Protein AF-A0A1X7U1K7-F1 (afdb_monomer_lite)

pLDDT: mean 78.01, std 14.23, range [51.06, 95.06]

Structure (mmCIF, N/CA/C/O backbone):
data_AF-A0A1X7U1K7-F1
#
_entry.id   AF-A0A1X7U1K7-F1
#
loop_
_atom_site.group_PDB
_atom_site.id
_atom_site.type_symbol
_atom_site.label_atom_id
_atom_site.label_alt_id
_atom_site.label_comp_id
_atom_site.label_asym_id
_atom_site.label_entity_id
_atom_site.label_seq_id
_atom_site.pdbx_PDB_ins_code
_atom_site.Cartn_x
_atom_site.Cartn_y
_atom_site.Cartn_z
_atom_site.occupancy
_atom_site.B_iso_or_equiv
_atom_site.auth_seq_id
_atom_site.auth_comp_id
_atom_site.auth_asym_id
_atom_site.auth_atom_id
_atom_site.pdbx_PDB_model_num
ATOM 1 N N . MET A 1 1 ? -5.487 13.897 -62.830 1.00 53.59 1 MET A N 1
ATOM 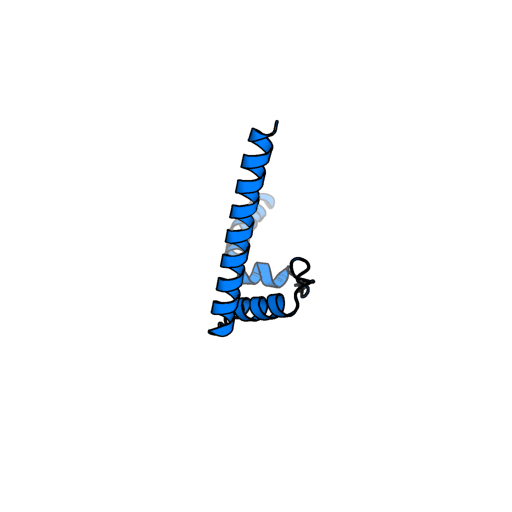2 C CA . MET A 1 1 ? -5.000 12.515 -62.583 1.00 53.59 1 MET A CA 1
ATOM 3 C C . MET A 1 1 ? -4.072 12.357 -61.366 1.00 53.59 1 MET A C 1
ATOM 5 O O . MET A 1 1 ? -3.952 11.242 -60.882 1.00 53.59 1 MET A O 1
ATOM 9 N N . VAL A 1 2 ? -3.475 13.419 -60.804 1.00 51.97 2 VAL A N 1
ATOM 10 C CA . VAL A 1 2 ? -2.530 13.318 -59.662 1.00 51.97 2 VAL A CA 1
ATOM 11 C C . VAL A 1 2 ? -3.221 13.027 -58.311 1.00 51.97 2 VAL A C 1
ATOM 13 O O . VAL A 1 2 ? -2.720 12.245 -57.507 1.00 51.97 2 VAL A O 1
ATOM 16 N N . GLY A 1 3 ? -4.428 13.563 -58.084 1.00 54.09 3 GLY A N 1
ATOM 17 C CA . GLY A 1 3 ? -5.166 13.387 -56.821 1.00 54.09 3 GLY A CA 1
ATOM 18 C C . GLY A 1 3 ? -5.653 11.956 -56.534 1.00 54.09 3 GLY A C 1
ATOM 19 O O . GLY A 1 3 ? -5.682 11.536 -55.379 1.00 54.09 3 GLY A O 1
ATOM 20 N N . GLN A 1 4 ? -5.977 11.165 -57.566 1.00 55.75 4 GLN A N 1
ATOM 21 C CA . GLN A 1 4 ? -6.359 9.754 -57.384 1.00 55.75 4 GLN A CA 1
ATOM 22 C C . GLN A 1 4 ? -5.158 8.867 -57.012 1.00 55.75 4 GLN A C 1
ATOM 24 O O . GLN A 1 4 ? -5.318 7.886 -56.286 1.00 55.75 4 GLN A O 1
ATOM 29 N N . TYR A 1 5 ? -3.952 9.228 -57.459 1.00 52.19 5 TYR A N 1
ATOM 30 C CA . TYR A 1 5 ? -2.722 8.489 -57.169 1.00 52.19 5 TYR A CA 1
ATOM 31 C C . TYR A 1 5 ? -2.250 8.720 -55.723 1.00 52.19 5 TYR A C 1
ATOM 33 O O . TYR A 1 5 ? -1.904 7.768 -55.025 1.00 52.19 5 TYR A O 1
ATOM 41 N N . LEU A 1 6 ? -2.366 9.958 -55.221 1.00 51.06 6 LEU A N 1
ATOM 42 C CA . LEU A 1 6 ? -2.116 10.294 -53.810 1.00 51.06 6 LEU A CA 1
ATOM 43 C C . LEU A 1 6 ? -3.070 9.55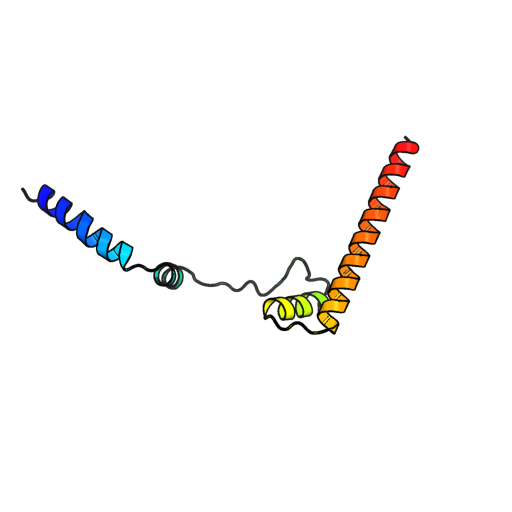0 -52.855 1.00 51.06 6 LEU A C 1
ATOM 45 O O . LEU A 1 6 ? -2.638 9.025 -51.829 1.00 51.06 6 LEU A O 1
ATOM 49 N N . LYS A 1 7 ? -4.348 9.395 -53.233 1.00 56.31 7 LYS A N 1
ATOM 50 C CA . LYS A 1 7 ? -5.347 8.620 -52.468 1.00 56.31 7 LYS A CA 1
ATOM 51 C C . LYS A 1 7 ? -4.990 7.127 -52.358 1.00 56.31 7 LYS A C 1
ATOM 53 O O . LYS A 1 7 ? -5.323 6.478 -51.368 1.00 56.31 7 LYS A O 1
ATOM 58 N N . LYS A 1 8 ? -4.276 6.587 -53.353 1.00 59.41 8 LYS A N 1
ATOM 59 C CA . LYS A 1 8 ? -3.817 5.187 -53.416 1.00 59.41 8 LYS A CA 1
ATOM 60 C C . LYS A 1 8 ? -2.540 4.948 -52.598 1.00 59.41 8 LYS A C 1
ATOM 62 O O . LYS A 1 8 ? -2.429 3.914 -51.942 1.00 59.41 8 LYS A O 1
ATOM 67 N N . ILE A 1 9 ? -1.618 5.918 -52.597 1.00 57.56 9 ILE A N 1
ATOM 68 C CA . ILE A 1 9 ? -0.407 5.917 -51.754 1.00 57.56 9 ILE A CA 1
ATOM 69 C C . ILE A 1 9 ? -0.785 6.018 -50.268 1.00 57.56 9 ILE A C 1
ATOM 71 O O . ILE A 1 9 ? -0.180 5.350 -49.431 1.00 57.56 9 ILE A O 1
ATOM 75 N N . SER A 1 10 ? -1.838 6.777 -49.952 1.00 59.38 10 SER A N 1
ATOM 76 C CA . SER A 1 10 ? -2.289 7.024 -48.581 1.00 59.38 10 SER A CA 1
ATOM 77 C C . SER A 1 10 ? -2.684 5.742 -47.835 1.00 59.38 10 SER A C 1
ATOM 79 O O . SER A 1 10 ? -2.104 5.446 -46.801 1.00 59.38 10 SER A O 1
ATOM 81 N N . ASN A 1 11 ? -3.580 4.900 -48.355 1.00 63.75 11 ASN A N 1
ATOM 82 C CA . ASN A 1 11 ? -4.131 3.812 -47.530 1.00 63.75 11 ASN A CA 1
ATOM 83 C C . ASN A 1 11 ? -3.188 2.624 -47.291 1.00 63.75 11 ASN A C 1
ATOM 85 O O . ASN A 1 11 ? -3.196 2.051 -46.201 1.00 63.75 11 ASN A O 1
ATOM 89 N N . LYS A 1 12 ? -2.390 2.220 -48.288 1.00 70.62 12 LYS A N 1
ATOM 90 C CA . LYS A 1 12 ? -1.500 1.054 -48.149 1.00 70.62 12 LYS A CA 1
ATOM 91 C C . LYS A 1 12 ? -0.298 1.385 -47.267 1.00 70.62 12 LYS A C 1
ATOM 93 O O . LYS A 1 12 ? 0.001 0.634 -46.346 1.00 70.62 12 LYS A O 1
ATOM 98 N N . LEU A 1 13 ? 0.339 2.531 -47.514 1.00 68.19 13 LEU A N 1
ATOM 99 C CA . LEU A 1 13 ? 1.501 2.977 -46.748 1.00 68.19 13 LEU A CA 1
ATOM 100 C C . LEU A 1 13 ? 1.124 3.310 -45.296 1.00 68.19 13 LEU A C 1
ATOM 102 O O . LEU A 1 13 ? 1.848 2.930 -44.377 1.00 68.19 13 LEU A O 1
ATOM 106 N N . VAL A 1 14 ? -0.030 3.960 -45.083 1.00 67.12 14 VAL A N 1
ATOM 107 C CA . VAL A 1 14 ? -0.548 4.248 -43.736 1.00 67.12 14 VAL A CA 1
ATOM 108 C C . VAL A 1 14 ? -0.876 2.954 -42.996 1.00 67.12 14 VAL A C 1
ATOM 110 O O . VAL A 1 14 ? -0.422 2.800 -41.869 1.00 67.12 14 VAL A O 1
ATOM 113 N N . LYS A 1 15 ? -1.560 1.977 -43.615 1.00 64.12 15 LYS A N 1
ATOM 114 C CA . LYS A 1 15 ? -1.821 0.680 -42.962 1.00 64.12 15 LYS A CA 1
ATOM 115 C C . LYS A 1 15 ? -0.537 -0.050 -42.578 1.00 64.12 15 LYS A C 1
ATOM 117 O O . LYS A 1 15 ? -0.450 -0.530 -41.460 1.00 64.12 15 LYS A O 1
ATOM 122 N N . THR A 1 16 ? 0.463 -0.113 -43.457 1.00 68.44 16 THR A N 1
ATOM 123 C CA . THR A 1 16 ? 1.734 -0.788 -43.146 1.00 68.44 16 THR A CA 1
ATOM 124 C C . THR A 1 16 ? 2.471 -0.118 -41.988 1.00 68.44 16 THR A C 1
ATOM 126 O O . THR A 1 16 ? 2.991 -0.816 -41.127 1.00 68.44 16 THR A O 1
ATOM 129 N N . ARG A 1 17 ? 2.476 1.219 -41.916 1.00 66.62 17 ARG A N 1
ATOM 130 C CA . ARG A 1 17 ? 3.096 1.952 -40.800 1.00 66.62 17 ARG A CA 1
ATOM 131 C C . ARG A 1 17 ? 2.311 1.842 -39.495 1.00 66.62 17 ARG A C 1
ATOM 133 O O . ARG A 1 17 ? 2.925 1.660 -38.455 1.00 66.62 17 ARG A O 1
ATOM 140 N N . VAL A 1 18 ? 0.981 1.909 -39.547 1.00 66.38 18 VAL A N 1
ATOM 141 C CA . VAL A 1 18 ? 0.112 1.732 -38.370 1.00 66.38 18 VAL A CA 1
ATOM 142 C C . VAL A 1 18 ? 0.215 0.306 -37.827 1.00 66.38 18 VAL A C 1
ATOM 144 O O . VAL A 1 18 ? 0.280 0.124 -36.622 1.00 66.38 18 VAL A O 1
ATOM 147 N N . VAL A 1 19 ? 0.298 -0.701 -38.701 1.00 65.50 19 VAL A N 1
ATOM 148 C CA . VAL A 1 19 ? 0.502 -2.105 -38.303 1.00 65.50 19 VAL A CA 1
ATOM 149 C C . VAL A 1 19 ? 1.926 -2.348 -37.783 1.00 65.50 19 VAL A C 1
ATOM 151 O O . VAL A 1 19 ? 2.106 -3.172 -36.896 1.00 65.50 19 VAL A O 1
ATOM 154 N N . ALA A 1 20 ? 2.934 -1.629 -38.291 1.00 65.50 20 ALA A N 1
ATOM 155 C CA . ALA A 1 20 ? 4.310 -1.698 -37.786 1.00 65.50 20 ALA A CA 1
ATOM 156 C C . ALA A 1 20 ? 4.512 -0.949 -36.452 1.00 65.50 20 ALA A C 1
ATOM 158 O O . ALA A 1 20 ? 5.493 -1.188 -35.744 1.00 65.50 20 ALA A O 1
ATOM 159 N N . ALA A 1 21 ? 3.601 -0.040 -36.100 1.00 64.19 21 ALA A N 1
ATOM 160 C CA . ALA A 1 21 ? 3.605 0.650 -34.822 1.00 64.19 21 ALA A CA 1
ATOM 161 C C . ALA A 1 21 ? 2.996 -0.258 -33.743 1.00 64.19 21 ALA A C 1
ATOM 163 O O . ALA A 1 21 ? 1.803 -0.207 -33.452 1.00 64.19 21 ALA A O 1
ATOM 164 N N . ASN A 1 22 ? 3.828 -1.104 -33.134 1.00 64.62 22 ASN A N 1
ATOM 165 C CA . ASN A 1 22 ? 3.429 -1.845 -31.939 1.00 64.62 22 ASN A CA 1
ATOM 166 C C . ASN A 1 22 ? 3.099 -0.870 -30.800 1.00 64.62 22 ASN A C 1
ATOM 168 O O . ASN A 1 22 ? 3.741 0.175 -30.678 1.00 64.62 22 ASN A O 1
ATOM 172 N N . ALA A 1 23 ? 2.168 -1.245 -29.916 1.00 61.53 23 ALA A N 1
ATOM 173 C CA . ALA A 1 23 ? 1.801 -0.443 -28.743 1.00 61.53 23 ALA A CA 1
ATOM 174 C C . ALA A 1 23 ? 3.042 0.027 -27.957 1.00 61.53 23 ALA A C 1
ATOM 176 O O . ALA A 1 23 ? 3.169 1.204 -27.638 1.00 61.53 23 ALA A O 1
ATOM 177 N N . VAL A 1 24 ? 4.022 -0.863 -27.765 1.00 60.19 24 VAL A N 1
ATOM 178 C CA . VAL A 1 24 ? 5.310 -0.577 -27.104 1.00 60.19 24 VAL A CA 1
ATOM 179 C C . VAL A 1 24 ? 6.081 0.582 -27.753 1.00 60.19 24 VAL A C 1
ATOM 181 O O . VAL A 1 24 ? 6.664 1.397 -27.043 1.00 60.19 24 VAL A O 1
ATOM 184 N N . ASN A 1 25 ? 6.076 0.682 -29.084 1.00 69.06 25 ASN A N 1
ATOM 185 C CA . ASN A 1 25 ? 6.786 1.745 -29.799 1.00 69.06 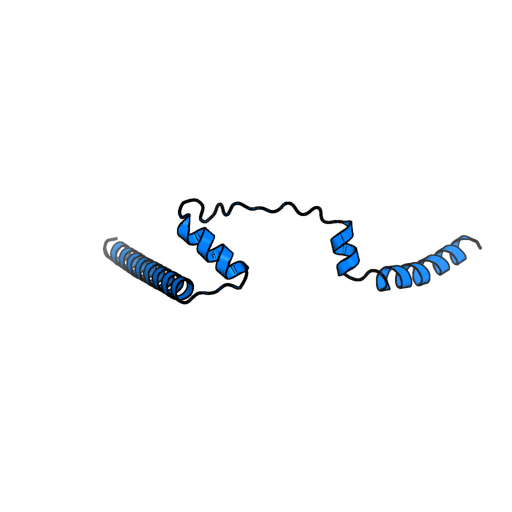25 ASN A CA 1
ATOM 186 C C . ASN A 1 25 ? 6.047 3.089 -29.688 1.00 69.06 25 ASN A C 1
ATOM 188 O O . ASN A 1 25 ? 6.695 4.124 -29.603 1.00 69.06 25 ASN A O 1
ATOM 192 N N . ILE A 1 26 ? 4.710 3.073 -29.617 1.00 70.19 26 ILE A N 1
ATOM 193 C CA . ILE A 1 26 ? 3.884 4.281 -29.449 1.00 70.19 26 ILE A CA 1
ATOM 194 C C . ILE A 1 26 ? 4.046 4.876 -28.039 1.00 70.19 26 ILE A C 1
ATOM 196 O O . ILE A 1 26 ? 4.124 6.096 -27.903 1.00 70.19 26 ILE A O 1
ATOM 200 N N . TYR A 1 27 ? 4.116 4.036 -26.998 1.00 63.22 27 TYR A N 1
ATOM 201 C CA . TYR A 1 27 ? 4.275 4.501 -25.613 1.00 63.22 27 TYR A CA 1
ATOM 202 C C . TYR A 1 27 ? 5.686 5.026 -25.316 1.00 63.22 27 TYR A C 1
ATOM 204 O O . TYR A 1 27 ? 5.818 6.043 -24.643 1.00 63.22 27 TYR A O 1
ATOM 212 N N . LYS A 1 28 ? 6.738 4.390 -25.852 1.00 65.12 28 LYS A N 1
ATOM 213 C CA . LYS A 1 28 ? 8.131 4.817 -25.616 1.00 65.12 28 LYS A CA 1
ATOM 214 C C . LYS A 1 28 ? 8.475 6.187 -26.201 1.00 65.12 28 LYS A C 1
ATOM 216 O O . LYS A 1 28 ? 9.318 6.877 -25.648 1.00 65.12 28 LYS A O 1
ATOM 221 N N . GLU A 1 29 ? 7.869 6.566 -27.324 1.00 65.38 29 GLU 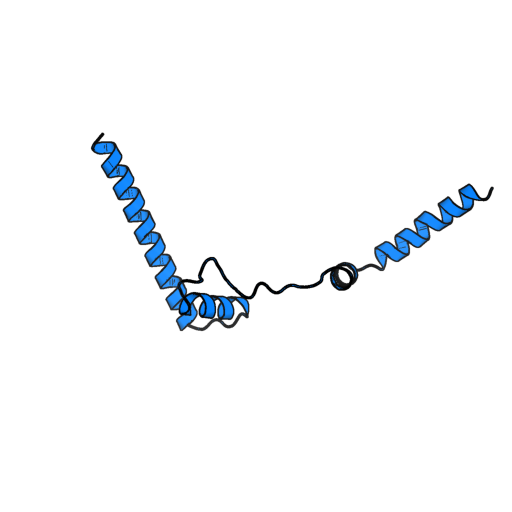A N 1
ATOM 222 C CA . GLU A 1 29 ? 8.228 7.797 -28.043 1.00 65.38 29 GLU A CA 1
ATOM 223 C C . GLU A 1 29 ? 7.545 9.054 -27.468 1.00 65.38 29 GLU A C 1
ATOM 225 O O . GLU A 1 29 ? 7.975 10.168 -27.752 1.00 65.38 29 GLU A O 1
ATOM 230 N N . LYS A 1 30 ? 6.472 8.900 -26.675 1.00 59.94 30 LYS A N 1
ATOM 231 C CA . LYS A 1 30 ? 5.595 10.018 -26.270 1.00 59.94 30 LYS A CA 1
ATOM 232 C C . LYS A 1 30 ? 5.423 10.229 -24.768 1.00 59.94 30 LYS A C 1
ATOM 234 O O . LYS A 1 30 ? 4.730 11.170 -24.390 1.00 59.94 30 LYS A O 1
ATOM 239 N N . VAL A 1 31 ? 5.985 9.369 -23.924 1.00 62.41 31 VAL A N 1
ATOM 240 C CA . VAL A 1 31 ? 5.782 9.446 -22.473 1.00 62.41 31 VAL A CA 1
ATOM 241 C C . VAL A 1 31 ? 7.097 9.811 -21.799 1.00 62.41 31 VAL A C 1
ATOM 243 O O . VAL A 1 31 ? 7.981 8.974 -21.643 1.00 62.41 31 VAL A O 1
ATOM 246 N N . GLU A 1 32 ? 7.215 11.075 -21.402 1.00 63.31 32 GLU A N 1
ATOM 247 C CA . GLU A 1 32 ? 8.174 11.492 -20.384 1.00 63.31 32 GLU A CA 1
ATOM 248 C C . GLU A 1 32 ? 7.615 11.024 -19.034 1.00 63.31 32 GLU A C 1
ATOM 250 O O . GLU A 1 32 ? 6.506 11.399 -18.643 1.00 63.31 32 GLU A O 1
ATOM 255 N N . HIS A 1 33 ? 8.312 10.090 -18.385 1.00 60.00 33 HIS A N 1
ATOM 256 C CA . HIS A 1 33 ? 7.861 9.509 -17.125 1.00 60.00 33 HIS A CA 1
ATOM 257 C C . HIS A 1 33 ? 8.309 10.392 -15.967 1.00 60.00 33 HIS A C 1
ATOM 259 O O . HIS A 1 33 ? 9.483 10.394 -15.612 1.00 60.00 33 HIS A O 1
ATOM 265 N N . ASP A 1 34 ? 7.356 11.098 -15.365 1.00 69.00 34 ASP A N 1
ATOM 266 C CA . ASP A 1 34 ? 7.566 11.746 -14.077 1.00 69.00 34 ASP A CA 1
ATOM 267 C C . ASP A 1 34 ? 7.157 10.757 -12.977 1.00 69.00 34 ASP A C 1
ATOM 269 O O . ASP A 1 34 ? 5.986 10.379 -12.845 1.00 69.00 34 ASP A O 1
ATOM 273 N N . GLU A 1 35 ? 8.138 10.238 -12.240 1.00 62.50 35 GLU A N 1
ATOM 274 C CA . GLU A 1 35 ? 7.871 9.312 -11.146 1.00 62.50 35 GLU A CA 1
ATOM 275 C C . GLU A 1 35 ? 7.385 10.092 -9.925 1.00 62.50 35 GLU A C 1
ATOM 277 O O . GLU A 1 35 ? 8.157 10.724 -9.201 1.00 62.50 35 GLU A O 1
ATOM 282 N N . LEU A 1 36 ? 6.083 9.999 -9.651 1.00 70.44 36 LEU A N 1
ATOM 283 C CA . LEU A 1 36 ? 5.518 10.434 -8.378 1.00 70.44 36 LEU A CA 1
ATOM 284 C C . LEU A 1 36 ? 6.000 9.481 -7.277 1.00 70.44 36 LEU A C 1
ATOM 286 O O . LEU A 1 36 ? 5.381 8.461 -6.975 1.00 70.44 36 LEU A O 1
ATOM 290 N N . THR A 1 37 ? 7.149 9.814 -6.702 1.00 65.38 37 THR A N 1
ATOM 291 C CA . THR A 1 37 ? 7.826 9.048 -5.647 1.00 65.38 37 THR A CA 1
ATOM 292 C C . THR A 1 37 ? 7.167 9.207 -4.277 1.00 65.38 37 THR A C 1
ATOM 294 O O . THR A 1 37 ? 7.418 8.402 -3.383 1.00 65.38 37 THR A O 1
ATOM 297 N N . ILE A 1 38 ? 6.296 10.209 -4.100 1.00 70.69 38 ILE A N 1
ATOM 298 C CA . ILE A 1 38 ? 5.687 10.533 -2.807 1.00 70.69 38 ILE A CA 1
ATOM 299 C C . ILE A 1 38 ? 4.240 10.046 -2.748 1.00 70.69 38 ILE A C 1
ATOM 301 O O . ILE A 1 38 ? 3.375 10.466 -3.517 1.00 70.69 38 ILE A O 1
ATOM 305 N N . ASN A 1 39 ? 3.960 9.191 -1.765 1.00 76.31 39 ASN A N 1
ATOM 306 C CA . ASN A 1 39 ? 2.616 8.723 -1.471 1.00 76.31 39 ASN A CA 1
ATOM 307 C C . ASN A 1 39 ? 1.902 9.671 -0.498 1.00 76.31 39 ASN A C 1
ATOM 309 O O . ASN A 1 39 ? 1.893 9.463 0.715 1.00 76.31 39 ASN A O 1
ATOM 313 N N . GLU A 1 40 ? 1.268 10.710 -1.042 1.00 79.81 40 GLU A N 1
ATOM 314 C CA . GLU A 1 40 ? 0.555 11.717 -0.243 1.00 79.81 40 GLU A CA 1
ATOM 315 C C . GLU A 1 40 ? -0.601 11.127 0.588 1.00 79.81 40 GLU A C 1
ATOM 317 O O . GLU A 1 40 ? -0.916 11.650 1.653 1.00 79.81 40 GLU A O 1
ATOM 322 N N . ARG A 1 41 ? -1.195 9.993 0.176 1.00 82.00 41 ARG A N 1
ATOM 323 C CA . ARG A 1 41 ? -2.263 9.329 0.951 1.00 82.00 41 ARG A CA 1
ATOM 324 C C . ARG A 1 41 ? -1.764 8.752 2.276 1.00 82.00 41 ARG A C 1
ATOM 326 O O . ARG A 1 41 ? -2.555 8.593 3.197 1.00 82.00 41 ARG A O 1
ATOM 333 N N . GLN A 1 42 ? -0.484 8.391 2.357 1.00 84.94 42 GLN A N 1
ATOM 334 C CA . GLN A 1 42 ? 0.107 7.656 3.486 1.00 84.94 42 GLN A CA 1
ATOM 335 C C . GLN A 1 42 ? 1.317 8.380 4.079 1.00 84.94 42 GLN A C 1
ATOM 337 O O . GLN A 1 42 ? 2.089 7.802 4.836 1.00 84.94 42 GLN A O 1
ATOM 342 N N . LYS A 1 43 ? 1.466 9.672 3.777 1.00 84.88 43 LYS A N 1
ATOM 343 C CA . LYS A 1 43 ? 2.597 10.508 4.196 1.00 84.88 43 LYS A CA 1
ATOM 344 C C . LYS A 1 43 ? 2.801 10.582 5.712 1.00 84.88 43 LYS A C 1
ATOM 346 O O . LYS A 1 43 ? 3.901 10.875 6.161 1.00 84.88 43 LYS A O 1
ATOM 351 N N . GLY A 1 44 ? 1.751 10.324 6.491 1.00 86.31 44 GLY A N 1
ATOM 352 C CA . GLY A 1 44 ? 1.807 10.293 7.953 1.00 86.31 44 GLY A CA 1
ATOM 353 C C . GLY A 1 44 ? 2.336 8.986 8.553 1.00 86.31 44 GLY A C 1
ATOM 354 O O . GLY A 1 44 ? 2.534 8.936 9.761 1.00 86.31 44 GLY A O 1
ATOM 355 N N . ASP A 1 45 ? 2.549 7.940 7.750 1.00 89.69 45 ASP A N 1
ATOM 356 C CA . ASP A 1 45 ? 2.947 6.614 8.228 1.00 89.69 45 ASP A CA 1
ATOM 357 C C . ASP A 1 45 ? 4.093 6.053 7.378 1.00 89.69 45 ASP A C 1
ATOM 359 O O . ASP A 1 45 ? 3.895 5.391 6.353 1.00 89.69 45 ASP A O 1
ATOM 363 N N . GLU A 1 46 ? 5.321 6.360 7.811 1.00 89.06 46 GLU A N 1
ATOM 364 C CA . GLU A 1 46 ? 6.536 5.984 7.089 1.00 89.06 46 GLU A CA 1
ATOM 365 C C . GLU A 1 46 ? 6.687 4.466 6.932 1.00 89.06 46 GLU A C 1
ATOM 367 O O . GLU A 1 46 ? 7.035 3.954 5.865 1.00 89.06 46 GLU A O 1
ATOM 372 N N . THR A 1 47 ? 6.382 3.735 7.998 1.00 89.62 47 THR A N 1
ATOM 373 C CA . THR A 1 47 ? 6.465 2.276 8.027 1.00 89.62 47 THR A CA 1
ATOM 374 C C . THR A 1 47 ? 5.490 1.658 7.029 1.00 89.62 47 THR A C 1
ATOM 376 O O . THR A 1 47 ? 5.849 0.735 6.293 1.00 89.62 47 THR A O 1
ATOM 379 N N . PHE A 1 48 ? 4.270 2.194 6.949 1.00 88.25 48 PHE A N 1
ATOM 380 C CA . PHE A 1 48 ? 3.247 1.673 6.052 1.00 88.25 48 PHE A CA 1
ATOM 381 C C . PHE A 1 48 ? 3.563 1.925 4.575 1.00 88.25 48 PHE A C 1
ATOM 383 O O . PHE A 1 48 ? 3.376 1.018 3.760 1.00 88.25 48 PHE A O 1
ATOM 390 N N . PHE A 1 49 ? 4.096 3.097 4.200 1.00 87.44 49 PHE A N 1
ATOM 391 C CA . PHE A 1 49 ? 4.459 3.312 2.793 1.00 87.44 49 PHE A CA 1
ATOM 392 C C . PHE A 1 49 ? 5.632 2.419 2.361 1.00 87.44 49 PHE A C 1
ATOM 394 O O . PHE A 1 49 ? 5.599 1.899 1.247 1.00 87.44 49 PHE A O 1
ATOM 401 N N . LYS A 1 50 ? 6.645 2.195 3.217 1.00 88.00 50 LYS A N 1
ATOM 402 C CA . LYS A 1 50 ? 7.784 1.305 2.901 1.00 88.00 50 LYS A CA 1
ATOM 403 C C . LYS A 1 50 ? 7.335 -0.138 2.702 1.00 88.00 50 LYS A C 1
ATOM 405 O O . LYS A 1 50 ? 7.796 -0.828 1.792 1.00 88.00 50 LYS A O 1
ATOM 410 N N . MET A 1 51 ? 6.394 -0.582 3.529 1.00 91.19 51 MET A N 1
ATOM 411 C CA . MET A 1 51 ? 5.757 -1.881 3.361 1.00 91.19 51 MET A CA 1
ATOM 412 C C . MET A 1 51 ? 5.021 -1.963 2.019 1.00 91.19 51 MET A C 1
ATOM 414 O O . MET A 1 51 ? 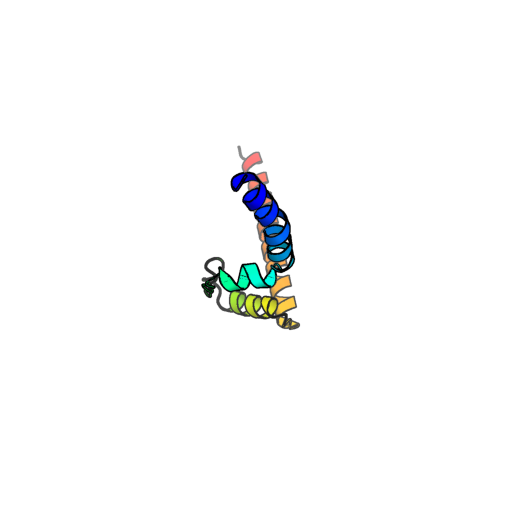5.204 -2.922 1.277 1.00 91.19 51 MET A O 1
ATOM 418 N N . LEU A 1 52 ? 4.224 -0.953 1.665 1.00 89.31 52 LEU A N 1
ATOM 419 C CA . LEU A 1 52 ? 3.506 -0.944 0.388 1.00 89.31 52 LEU A CA 1
ATOM 420 C C . LEU A 1 52 ? 4.434 -0.871 -0.822 1.00 89.31 52 LEU A C 1
ATOM 422 O O . LEU A 1 52 ? 4.113 -1.445 -1.862 1.00 89.31 52 LEU A O 1
ATOM 426 N N . ASP A 1 53 ? 5.590 -0.225 -0.690 1.00 88.19 53 ASP A N 1
ATOM 427 C CA . ASP A 1 53 ? 6.618 -0.274 -1.722 1.00 88.19 53 ASP A CA 1
ATOM 428 C C . ASP A 1 53 ? 7.164 -1.698 -1.895 1.00 88.19 53 ASP A C 1
ATOM 430 O O . ASP A 1 53 ? 7.254 -2.195 -3.015 1.00 88.19 53 ASP A O 1
ATOM 434 N N . SER A 1 54 ? 7.400 -2.414 -0.794 1.00 89.00 54 SER A N 1
ATOM 435 C CA . SER A 1 54 ? 7.817 -3.824 -0.834 1.00 89.00 54 SER A CA 1
ATOM 436 C C . SER A 1 54 ? 6.763 -4.712 -1.513 1.00 89.00 54 SER A C 1
ATOM 438 O O . SER A 1 54 ? 7.098 -5.516 -2.384 1.00 89.00 54 SER A O 1
ATOM 440 N N . VAL A 1 55 ? 5.474 -4.492 -1.214 1.00 90.12 55 VAL A N 1
ATOM 441 C CA . VAL A 1 55 ? 4.345 -5.157 -1.893 1.00 90.12 55 VAL A CA 1
ATOM 442 C C . VAL A 1 55 ? 4.338 -4.844 -3.393 1.00 90.12 55 VAL A C 1
ATOM 444 O O . VAL A 1 55 ? 4.185 -5.755 -4.206 1.00 90.12 55 VAL A O 1
ATOM 447 N N . ARG A 1 56 ? 4.536 -3.576 -3.780 1.00 90.62 56 ARG A N 1
ATOM 448 C CA . ARG A 1 56 ? 4.588 -3.135 -5.185 1.00 90.62 56 ARG A CA 1
ATOM 449 C C . ARG A 1 56 ? 5.714 -3.816 -5.964 1.00 90.62 56 ARG A C 1
ATOM 451 O O . ARG A 1 56 ? 5.517 -4.154 -7.127 1.00 90.62 56 ARG A O 1
ATOM 458 N N . GLN A 1 57 ? 6.862 -4.033 -5.325 1.00 90.44 57 GLN A N 1
ATOM 459 C CA . GLN A 1 57 ? 8.007 -4.739 -5.910 1.00 90.44 57 GLN A CA 1
ATOM 460 C C . GLN A 1 57 ? 7.833 -6.270 -5.925 1.00 90.44 57 GLN A C 1
ATOM 462 O O . GLN A 1 57 ? 8.683 -6.979 -6.460 1.00 90.44 57 GLN A O 1
ATOM 467 N N . GLY A 1 58 ? 6.753 -6.803 -5.339 1.00 91.00 58 GLY A N 1
ATOM 468 C CA . GLY A 1 58 ? 6.524 -8.244 -5.207 1.00 91.00 58 GLY A CA 1
ATOM 469 C C . GLY A 1 58 ? 7.359 -8.912 -4.109 1.00 91.00 58 GLY A C 1
ATOM 470 O O . GLY A 1 58 ? 7.425 -10.138 -4.054 1.00 91.00 58 GLY A O 1
ATOM 471 N N . CYS A 1 59 ? 7.988 -8.129 -3.228 1.00 89.50 59 CYS A N 1
ATOM 472 C CA . CYS A 1 59 ? 8.756 -8.619 -2.088 1.00 89.50 59 CYS A CA 1
ATOM 473 C C . CYS A 1 59 ? 7.850 -8.695 -0.851 1.00 89.50 59 CYS A C 1
ATOM 475 O O . CYS A 1 59 ? 7.795 -7.777 -0.033 1.00 89.50 59 CYS A O 1
ATOM 477 N N . LEU A 1 60 ? 7.087 -9.782 -0.747 1.00 90.44 60 LEU A N 1
ATOM 478 C CA . LEU A 1 60 ? 6.198 -10.045 0.383 1.00 90.44 60 LEU A CA 1
ATOM 479 C C . LEU A 1 60 ? 6.924 -10.887 1.437 1.00 90.44 60 LEU A C 1
ATOM 481 O O . LEU A 1 60 ? 7.315 -12.020 1.165 1.00 90.44 60 LEU A O 1
ATOM 485 N N . THR A 1 61 ? 7.078 -10.335 2.639 1.00 91.31 61 THR A N 1
ATOM 486 C CA . THR A 1 61 ? 7.533 -11.063 3.834 1.00 91.31 61 THR A CA 1
ATOM 487 C C . THR A 1 61 ? 6.344 -11.449 4.714 1.00 91.31 61 THR A C 1
ATOM 489 O O . THR A 1 61 ? 5.293 -10.806 4.648 1.00 91.31 61 THR A O 1
ATOM 492 N N . ASP A 1 62 ? 6.505 -12.452 5.578 1.00 93.19 62 ASP A N 1
ATOM 493 C CA . ASP A 1 62 ? 5.463 -12.831 6.547 1.00 93.19 62 ASP A CA 1
ATOM 494 C C . ASP A 1 62 ? 5.074 -11.645 7.448 1.00 93.19 62 ASP A C 1
ATOM 496 O O . ASP A 1 62 ? 3.894 -11.383 7.668 1.00 93.19 62 ASP A O 1
ATOM 500 N N . GLU A 1 63 ? 6.055 -10.829 7.846 1.00 90.12 63 GLU A N 1
ATOM 501 C CA . GLU A 1 63 ? 5.836 -9.587 8.600 1.00 90.12 63 GLU A CA 1
ATOM 502 C C . GLU A 1 63 ? 4.941 -8.586 7.849 1.00 90.12 63 GLU A C 1
ATOM 504 O O . GLU A 1 63 ? 4.065 -7.952 8.440 1.00 90.12 63 GLU A O 1
ATOM 509 N N . THR A 1 64 ? 5.127 -8.459 6.531 1.00 90.25 64 THR A N 1
ATOM 510 C CA . THR A 1 64 ? 4.293 -7.596 5.678 1.00 90.25 64 THR A CA 1
ATOM 511 C C . THR A 1 64 ? 2.849 -8.091 5.651 1.00 90.25 64 THR A C 1
ATOM 513 O O . THR A 1 64 ? 1.910 -7.296 5.734 1.00 90.25 64 THR A O 1
ATOM 516 N N . ILE A 1 65 ? 2.662 -9.408 5.552 1.00 91.31 65 ILE A N 1
ATOM 517 C CA . ILE A 1 65 ? 1.341 -10.040 5.532 1.00 91.31 65 ILE A CA 1
ATOM 518 C C . ILE A 1 65 ? 0.627 -9.825 6.869 1.00 91.31 65 ILE A C 1
ATOM 520 O O . ILE A 1 65 ? -0.545 -9.443 6.883 1.00 91.31 65 ILE A O 1
ATOM 524 N N . ASP A 1 66 ? 1.317 -10.031 7.985 1.00 93.81 66 ASP A N 1
ATOM 525 C CA . ASP A 1 66 ? 0.729 -9.880 9.315 1.00 93.81 66 ASP A CA 1
ATOM 526 C C . ASP A 1 66 ? 0.387 -8.420 9.629 1.00 93.81 66 ASP A C 1
ATOM 528 O O . ASP A 1 66 ? -0.692 -8.131 10.156 1.00 93.81 66 ASP A O 1
ATOM 532 N N . MET A 1 67 ? 1.235 -7.475 9.214 1.00 91.50 67 MET A N 1
ATOM 533 C CA . MET A 1 67 ? 0.943 -6.048 9.337 1.00 91.50 67 MET A CA 1
ATOM 534 C C . MET A 1 67 ? -0.279 -5.632 8.505 1.00 91.50 67 MET A C 1
ATOM 536 O O . MET A 1 67 ? -1.123 -4.871 8.987 1.00 91.50 67 MET A O 1
ATOM 540 N N . LEU A 1 68 ? -0.416 -6.149 7.278 1.00 91.50 68 LEU A N 1
ATOM 541 C CA . LEU A 1 68 ? -1.593 -5.904 6.440 1.00 91.50 68 LEU A CA 1
ATOM 542 C C . LEU A 1 68 ? -2.873 -6.451 7.078 1.00 91.50 68 LEU A C 1
ATOM 544 O O . LEU A 1 68 ? -3.872 -5.734 7.122 1.00 91.50 68 LEU A O 1
ATOM 548 N N . LYS A 1 69 ? -2.842 -7.679 7.611 1.00 93.88 69 LYS A N 1
ATOM 549 C CA . LYS A 1 69 ? -3.989 -8.274 8.319 1.00 93.88 69 LYS A CA 1
ATOM 550 C C . LYS A 1 69 ? -4.407 -7.419 9.511 1.00 93.88 69 LYS A C 1
ATOM 552 O O . LYS A 1 69 ? -5.561 -7.018 9.593 1.00 93.88 69 LYS A O 1
ATOM 557 N N . SER A 1 70 ? -3.450 -7.038 10.358 1.00 93.25 70 SER A N 1
ATOM 558 C CA . SER A 1 70 ? -3.710 -6.196 11.530 1.00 93.25 70 SER A CA 1
ATOM 559 C C . SER A 1 70 ? -4.391 -4.868 11.166 1.00 93.25 70 SER A C 1
ATOM 561 O O . SER A 1 70 ? -5.314 -4.422 11.850 1.00 93.25 70 SER A O 1
ATOM 563 N N . ARG A 1 71 ? -3.985 -4.239 10.053 1.00 89.88 71 ARG A N 1
ATOM 564 C CA . ARG A 1 71 ? -4.617 -3.005 9.559 1.00 89.88 71 ARG A CA 1
ATOM 565 C C . ARG A 1 71 ? -6.036 -3.232 9.046 1.00 89.88 71 ARG A C 1
ATOM 567 O O . ARG A 1 71 ? -6.896 -2.391 9.298 1.00 89.88 71 ARG A O 1
ATOM 574 N N . VAL A 1 72 ? -6.287 -4.342 8.354 1.00 92.19 72 VAL A N 1
ATOM 575 C CA . VAL A 1 72 ? -7.636 -4.710 7.897 1.00 92.19 72 VAL A CA 1
ATOM 576 C C . VAL A 1 72 ? -8.563 -4.924 9.092 1.00 92.19 72 VAL A C 1
ATOM 578 O O . VAL A 1 72 ? -9.645 -4.338 9.116 1.00 92.19 72 VAL A O 1
ATOM 581 N N . ASP A 1 73 ? -8.110 -5.661 10.104 1.00 95.00 73 ASP A N 1
ATOM 582 C CA . ASP A 1 73 ? -8.883 -5.927 11.321 1.00 95.00 73 ASP A CA 1
ATOM 583 C C . ASP A 1 73 ? -9.223 -4.622 12.062 1.00 95.00 73 ASP A C 1
ATOM 585 O O . ASP A 1 73 ? -10.361 -4.398 12.479 1.00 95.00 73 ASP A O 1
ATOM 589 N N . ALA A 1 74 ? -8.257 -3.702 12.171 1.00 92.38 74 ALA A N 1
ATOM 590 C CA . ALA A 1 74 ? -8.480 -2.391 12.779 1.00 92.38 74 ALA A CA 1
ATOM 591 C C . ALA A 1 74 ? -9.520 -1.557 12.008 1.00 92.38 74 ALA A C 1
ATOM 593 O O . ALA A 1 74 ? -10.399 -0.946 12.618 1.00 92.38 74 ALA A O 1
ATOM 594 N N . CYS A 1 75 ? -9.454 -1.544 10.673 1.00 90.38 75 CYS A N 1
ATOM 595 C CA . CYS A 1 75 ? -10.428 -0.839 9.839 1.00 90.38 75 CYS A CA 1
ATOM 596 C C . CYS A 1 75 ? -11.837 -1.435 9.948 1.00 90.38 75 CYS A C 1
ATOM 598 O O . CYS A 1 75 ? -12.808 -0.680 10.001 1.00 90.38 75 CYS A O 1
ATOM 600 N N . GLN A 1 76 ? -11.962 -2.763 10.006 1.00 93.75 76 GLN A N 1
ATOM 601 C CA . GLN A 1 76 ? -13.251 -3.432 10.204 1.00 93.75 76 GLN A CA 1
ATOM 602 C C . GLN A 1 76 ? -13.885 -3.016 11.530 1.00 93.75 76 GLN A C 1
ATOM 604 O O . GLN A 1 76 ? -15.032 -2.577 11.549 1.00 93.75 76 GLN A O 1
ATOM 609 N N . LYS A 1 77 ? -13.100 -3.035 12.610 1.00 95.06 77 LYS A N 1
ATOM 610 C CA . LYS A 1 77 ? -13.571 -2.634 13.937 1.00 95.06 77 LYS A CA 1
ATOM 611 C C . LYS A 1 77 ? -14.029 -1.176 13.997 1.00 95.06 77 LYS A C 1
ATOM 613 O O . LYS A 1 77 ? -15.025 -0.866 14.640 1.00 95.06 77 LYS A O 1
ATOM 618 N N . ILE A 1 78 ? -13.321 -0.267 13.323 1.00 94.69 78 ILE A N 1
ATOM 619 C CA . ILE A 1 78 ? -13.741 1.140 13.235 1.00 94.69 78 ILE A CA 1
ATOM 620 C C . ILE A 1 78 ? -15.083 1.256 12.506 1.00 94.69 78 ILE A C 1
ATOM 622 O O . ILE A 1 78 ? -15.958 1.984 12.967 1.00 94.69 78 ILE A O 1
ATOM 626 N N . ASN A 1 79 ? -15.268 0.530 11.401 1.00 92.88 79 ASN A N 1
ATOM 627 C CA . ASN A 1 79 ? -16.524 0.557 10.653 1.00 92.88 79 ASN A CA 1
ATOM 628 C C . ASN A 1 79 ? -17.707 0.030 11.477 1.00 92.88 79 ASN A C 1
ATOM 630 O O . ASN A 1 79 ? -18.781 0.624 11.420 1.00 92.88 79 ASN A O 1
ATOM 634 N N . GLU A 1 80 ? -17.512 -1.044 12.246 1.00 94.31 80 GLU A N 1
ATOM 635 C CA . GLU A 1 80 ? -18.529 -1.572 13.169 1.00 94.31 80 GLU A CA 1
ATOM 636 C C . GLU A 1 80 ? -18.944 -0.511 14.194 1.00 94.31 80 GLU A C 1
ATOM 638 O O . GLU A 1 80 ? -20.121 -0.168 14.283 1.00 94.31 80 GLU A O 1
ATOM 643 N N . LEU A 1 81 ? -17.974 0.103 14.879 1.00 94.88 81 LEU A N 1
ATOM 644 C CA . LEU A 1 81 ? -18.240 1.155 15.867 1.00 94.88 81 LEU A CA 1
ATOM 645 C C . LEU A 1 81 ? -18.931 2.382 15.253 1.00 94.88 81 LEU A C 1
ATOM 647 O O . LEU A 1 81 ? -19.811 2.983 15.871 1.00 94.88 81 LEU A O 1
ATOM 651 N N . MET A 1 82 ? -18.553 2.770 14.031 1.00 94.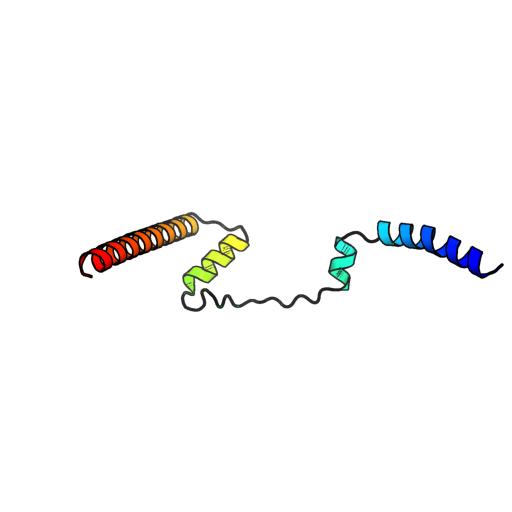19 82 MET A N 1
ATOM 652 C CA . MET A 1 82 ? -19.217 3.866 13.324 1.00 94.19 82 MET A CA 1
ATOM 653 C C . MET A 1 82 ? -20.682 3.533 13.021 1.00 94.19 82 MET A C 1
ATOM 655 O O . MET A 1 82 ? -21.543 4.393 13.214 1.00 94.19 82 MET A O 1
ATOM 659 N N . LEU A 1 83 ? -20.986 2.305 12.591 1.00 94.00 83 LEU A N 1
ATOM 660 C CA . LEU A 1 83 ? -22.362 1.861 12.350 1.00 94.00 83 LEU A CA 1
ATOM 661 C C . LEU A 1 83 ? -23.190 1.844 13.639 1.00 94.00 83 LEU A C 1
ATOM 663 O O . LEU A 1 83 ? -24.282 2.408 13.648 1.00 94.00 83 LEU A O 1
ATOM 667 N N . GLU A 1 84 ? -22.649 1.296 14.728 1.00 92.19 84 GLU A N 1
ATOM 668 C CA . GLU A 1 84 ? -23.311 1.300 16.039 1.00 92.19 84 GLU A CA 1
ATOM 669 C C . GLU A 1 84 ? -23.635 2.731 16.493 1.00 92.19 84 GLU A C 1
ATOM 671 O O . GLU A 1 84 ? -24.761 3.021 16.900 1.00 92.19 84 GLU A O 1
ATOM 676 N N . SER A 1 85 ? -22.688 3.665 16.341 1.00 92.50 85 SER A N 1
ATOM 677 C CA . SER A 1 85 ? -22.907 5.068 16.717 1.00 92.50 85 SER A CA 1
ATOM 678 C C . SER A 1 85 ? -24.047 5.723 15.921 1.00 92.50 85 SER A C 1
ATOM 680 O O . SER A 1 85 ? -24.887 6.422 16.492 1.00 92.50 85 SER A O 1
ATOM 682 N N . LEU A 1 86 ? -24.148 5.425 14.621 1.00 91.31 86 LEU A N 1
ATOM 683 C CA . LEU A 1 86 ? -25.218 5.908 13.743 1.00 91.31 86 LEU A CA 1
ATOM 684 C C . LEU A 1 86 ? -26.585 5.320 14.104 1.00 91.31 86 LEU A C 1
ATOM 686 O O . LEU A 1 86 ? -27.608 5.983 13.924 1.00 91.31 86 LEU A O 1
ATOM 690 N N . GLU A 1 87 ? -26.626 4.072 14.564 1.00 89.50 87 GLU A N 1
ATOM 691 C CA . GLU A 1 87 ? -27.860 3.439 15.029 1.00 89.50 87 GLU A CA 1
ATOM 692 C C . GLU A 1 87 ? -28.329 4.056 16.346 1.00 89.50 87 GLU A C 1
ATOM 694 O O . GLU A 1 87 ? -29.511 4.378 16.477 1.00 89.50 87 GLU A O 1
ATOM 699 N N . THR A 1 88 ? -27.409 4.317 17.278 1.00 86.19 88 THR A N 1
ATOM 700 C CA . THR A 1 88 ? -27.743 4.965 18.554 1.00 86.19 88 THR A CA 1
ATOM 701 C C . THR A 1 88 ? -28.238 6.404 18.381 1.00 86.19 88 THR A C 1
ATOM 703 O O . THR A 1 88 ? -29.232 6.775 19.000 1.00 86.19 88 THR A O 1
ATOM 706 N N . GLU A 1 89 ? -27.650 7.190 17.468 1.00 83.75 89 GLU A N 1
ATOM 707 C CA . GLU A 1 89 ? -28.074 8.577 17.207 1.00 83.75 89 GLU A CA 1
ATOM 708 C C . GLU A 1 89 ? -29.501 8.659 16.630 1.00 83.75 89 GLU A C 1
ATOM 710 O O . GLU A 1 89 ? -30.225 9.625 16.868 1.00 83.75 89 GLU A O 1
ATOM 715 N N . LYS A 1 90 ? -29.931 7.641 15.872 1.00 77.62 90 LYS A N 1
ATOM 716 C CA . LYS A 1 90 ? -31.295 7.565 15.322 1.00 77.62 90 LYS A CA 1
ATOM 717 C C . LYS A 1 90 ? -32.352 7.224 16.367 1.00 77.62 90 LYS A C 1
ATOM 719 O O . LYS A 1 90 ? -33.515 7.511 16.130 1.00 77.62 90 LYS A O 1
ATOM 724 N N . ILE A 1 91 ? -31.972 6.564 17.460 1.00 74.56 91 ILE A N 1
ATOM 725 C CA . ILE A 1 91 ? -32.896 6.199 18.545 1.00 74.56 91 ILE A CA 1
ATOM 726 C C . ILE A 1 91 ? -33.094 7.383 19.503 1.00 74.56 91 ILE A C 1
ATOM 728 O O . ILE A 1 91 ? -34.145 7.506 20.125 1.00 74.56 91 ILE A O 1
ATOM 732 N N . GLU A 1 92 ? -32.093 8.256 19.617 1.00 66.38 92 GLU A N 1
ATOM 733 C CA . GLU A 1 92 ? -32.109 9.416 20.514 1.00 66.38 92 GLU A CA 1
ATOM 734 C C . GLU A 1 92 ? -32.797 10.664 19.911 1.00 66.38 92 GLU A C 1
ATOM 736 O O . GLU A 1 92 ? -33.052 11.629 20.632 1.00 66.38 92 GLU A O 1
ATOM 741 N N . LYS A 1 93 ? -33.129 10.651 18.610 1.00 56.31 93 LYS A N 1
ATOM 742 C CA . LYS A 1 93 ? -33.868 11.712 17.891 1.00 56.31 93 LYS A CA 1
ATOM 743 C C . LYS A 1 93 ? -35.305 11.310 17.583 1.00 56.31 93 LYS A C 1
ATOM 745 O O . LYS A 1 93 ? -36.172 12.210 17.656 1.00 56.31 93 LYS A O 1
#

Foldseek 3Di:
DVVVVVVVCPPPVVVVVVVVCDPVNVCVVPDDDDDPPDDPVCNVPPPVVVLVVCVVVVNDDPVSVVVVVVVVVVVVVVVVVVVVVVVVVVVVD

Sequence (93 aa):
MVGQYLKKISNKLVKTRVVAANAVNIYKEKVEHDELTINERQKGDETFFKMLDSVRQGCLTDETIDMLKSRVDACQKINELMLESLETEKIEK

Secondary structure (DSSP, 8-state):
-HHHHHHHHHHHHHHHHHHH--HHHHHHHH---------GGGTT-HHHHHHHHHHHTT---HHHHHHHHHHHHHHHHHHHHHHHHHHHHHH--

Radius of gyration: 27.73 Å; chains: 1; bounding box: 43×26×83 Å

Organism: Amphimedon queenslandica (NCBI:txid400682)